Protein AF-A0AAU5WS22-F1 (afdb_monomer_lite)

Foldseek 3Di:
DCVVVVVQVVLQVVVCVVCVQWDWDDDPVFQWTWTDHVPDTDDIDSGSVVVSVVVVVVVVVD

Secondary structure (DSSP, 8-state):
-HHHHHHHHHHHHHHHHH-TTSEEEEETTTTEEEEEETTEEEEEESSHHHHHHHHHHHHTT-

Sequence (62 aa):
MDGQISDQAAYLAGLRKEFPEFGIVADFRRPIWMAVWGDRLLLKASDGLTLRERLVEVSRAL

Structure (mmCIF, N/CA/C/O backbone):
data_AF-A0AAU5WS22-F1
#
_entry.id   AF-A0AAU5WS22-F1
#
loop_
_atom_site.group_PDB
_atom_site.id
_atom_site.type_symbol
_atom_site.label_atom_id
_atom_site.label_alt_id
_atom_site.label_comp_id
_atom_site.label_asym_id
_a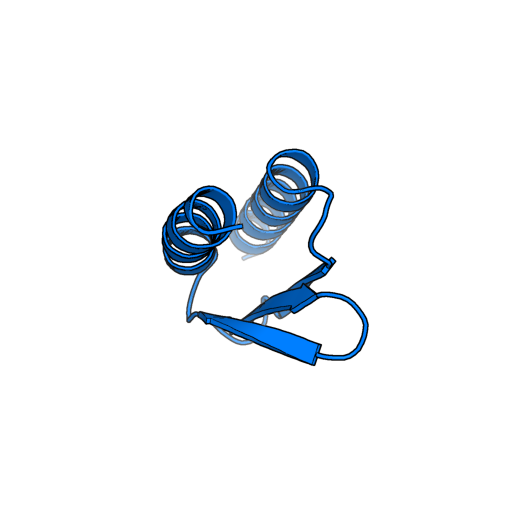tom_site.label_entity_id
_atom_site.label_seq_id
_atom_site.pdbx_PDB_ins_code
_atom_site.Cartn_x
_atom_site.Cartn_y
_atom_site.Cartn_z
_atom_site.occupancy
_atom_site.B_iso_or_equiv
_atom_site.auth_seq_id
_atom_site.auth_comp_id
_atom_site.auth_asym_id
_atom_site.auth_atom_id
_atom_site.pdbx_PDB_model_num
ATOM 1 N N . MET A 1 1 ? 16.406 -7.349 -16.788 1.00 59.22 1 MET A N 1
ATOM 2 C CA . MET A 1 1 ? 15.495 -6.311 -16.237 1.00 59.22 1 MET A CA 1
ATOM 3 C C . MET A 1 1 ? 14.898 -6.774 -14.900 1.00 59.22 1 MET A C 1
ATOM 5 O O . MET A 1 1 ? 13.883 -6.254 -14.463 1.00 59.22 1 MET A O 1
ATOM 9 N N . ASP A 1 2 ? 15.539 -7.725 -14.217 1.00 62.22 2 ASP A N 1
ATOM 10 C CA . ASP A 1 2 ? 14.926 -8.480 -13.114 1.00 62.22 2 ASP A CA 1
ATOM 11 C C . ASP A 1 2 ? 15.129 -7.827 -11.738 1.00 62.22 2 ASP A C 1
ATOM 13 O O . ASP A 1 2 ? 14.395 -8.118 -10.797 1.00 62.22 2 ASP A O 1
ATOM 17 N N . GLY A 1 3 ? 16.072 -6.881 -11.636 1.00 70.56 3 GLY A N 1
ATOM 18 C CA . GLY A 1 3 ? 16.346 -6.133 -10.403 1.00 70.56 3 GLY A CA 1
ATOM 19 C C . GLY A 1 3 ? 15.160 -5.286 -9.934 1.00 70.56 3 GLY A C 1
ATOM 20 O O . GLY A 1 3 ? 14.776 -5.366 -8.776 1.00 70.56 3 GLY A O 1
ATOM 21 N N . GLN A 1 4 ? 14.490 -4.572 -10.846 1.00 74.00 4 GLN A N 1
ATOM 22 C CA . GLN A 1 4 ? 13.367 -3.694 -10.491 1.00 74.00 4 GLN A CA 1
ATOM 23 C C . GLN A 1 4 ? 12.165 -4.465 -9.921 1.00 74.00 4 GLN A C 1
ATOM 25 O O . GLN A 1 4 ? 11.510 -3.989 -8.998 1.00 74.00 4 GLN A O 1
ATOM 30 N N . ILE A 1 5 ? 11.878 -5.663 -10.442 1.00 76.88 5 ILE A N 1
ATOM 31 C CA . ILE A 1 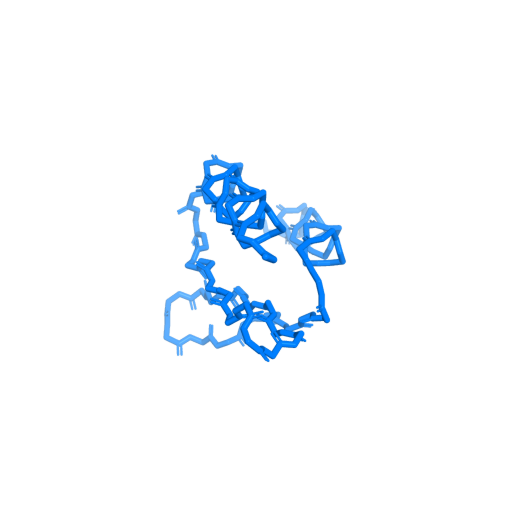5 ? 10.787 -6.507 -9.930 1.00 76.88 5 ILE A CA 1
ATOM 32 C C . ILE A 1 5 ? 11.142 -7.040 -8.536 1.00 76.88 5 ILE A C 1
ATOM 34 O O . ILE A 1 5 ? 10.282 -7.064 -7.657 1.00 76.88 5 ILE A O 1
ATOM 38 N N . SER A 1 6 ? 12.403 -7.427 -8.317 1.00 82.50 6 SER A N 1
ATOM 39 C CA . SER A 1 6 ? 12.889 -7.845 -6.997 1.00 82.50 6 SER A CA 1
ATOM 40 C C . SER A 1 6 ? 12.761 -6.717 -5.968 1.00 82.50 6 SER A C 1
ATOM 42 O O . SER A 1 6 ? 12.253 -6.943 -4.868 1.00 82.50 6 SER A O 1
ATOM 44 N N . ASP A 1 7 ? 13.135 -5.492 -6.340 1.00 88.50 7 ASP A N 1
ATOM 45 C CA . ASP A 1 7 ? 13.041 -4.319 -5.464 1.00 88.50 7 ASP A CA 1
ATOM 46 C C . ASP A 1 7 ? 11.581 -3.979 -5.129 1.00 88.50 7 ASP A C 1
ATOM 48 O O . ASP A 1 7 ? 11.238 -3.728 -3.972 1.00 88.50 7 ASP A O 1
ATOM 52 N N . GLN A 1 8 ? 10.683 -4.045 -6.116 1.00 90.69 8 GLN A N 1
ATOM 53 C CA . GLN A 1 8 ? 9.249 -3.833 -5.905 1.00 90.69 8 GLN A CA 1
ATOM 54 C C . GLN A 1 8 ? 8.615 -4.926 -5.032 1.00 90.69 8 GLN A C 1
ATOM 56 O O . GLN A 1 8 ? 7.776 -4.623 -4.181 1.00 90.69 8 GLN A O 1
ATOM 61 N N . ALA A 1 9 ? 9.030 -6.186 -5.185 1.00 92.00 9 ALA A N 1
ATOM 62 C CA . ALA A 1 9 ? 8.569 -7.285 -4.341 1.00 92.00 9 ALA A CA 1
ATOM 63 C C . ALA A 1 9 ? 9.037 -7.124 -2.885 1.00 92.00 9 ALA A C 1
ATOM 65 O O . ALA A 1 9 ? 8.244 -7.318 -1.958 1.00 92.00 9 ALA A O 1
ATOM 66 N N . ALA A 1 10 ? 10.293 -6.719 -2.677 1.00 94.44 10 ALA A N 1
ATOM 67 C CA . ALA A 1 10 ? 10.823 -6.414 -1.351 1.00 94.44 10 ALA A CA 1
ATOM 68 C C . ALA A 1 10 ? 10.070 -5.239 -0.707 1.00 94.44 10 ALA A C 1
ATOM 70 O O . ALA A 1 10 ? 9.683 -5.313 0.462 1.00 94.44 10 ALA A O 1
ATOM 71 N N . TYR A 1 11 ? 9.784 -4.194 -1.486 1.00 95.25 11 TYR A N 1
ATOM 72 C CA . TYR A 1 11 ? 9.010 -3.047 -1.022 1.00 95.25 11 TYR A CA 1
ATOM 73 C C . TYR A 1 11 ? 7.577 -3.436 -0.632 1.00 95.25 11 TYR A C 1
ATOM 75 O O . TYR A 1 11 ? 7.108 -3.076 0.447 1.00 95.25 11 TYR A O 1
ATOM 83 N N . LEU A 1 12 ? 6.900 -4.252 -1.449 1.00 96.19 12 LEU A N 1
ATOM 84 C CA . LEU A 1 12 ? 5.575 -4.793 -1.133 1.00 96.19 12 LEU A CA 1
ATOM 85 C C . LEU A 1 12 ? 5.578 -5.593 0.179 1.00 96.19 12 LEU A C 1
ATOM 87 O O . LEU A 1 12 ? 4.654 -5.467 0.983 1.00 96.19 12 LEU A O 1
ATOM 91 N N . ALA A 1 13 ? 6.610 -6.407 0.415 1.00 96.81 13 ALA A N 1
ATOM 92 C CA . ALA A 1 13 ? 6.758 -7.135 1.673 1.00 96.81 13 ALA A CA 1
ATOM 93 C C . ALA A 1 13 ? 6.960 -6.191 2.871 1.00 96.81 13 ALA A C 1
ATOM 95 O O . ALA A 1 13 ? 6.439 -6.465 3.950 1.00 96.81 13 ALA A O 1
ATOM 96 N N . GLY A 1 14 ? 7.676 -5.078 2.681 1.00 97.44 14 GLY A N 1
ATOM 97 C CA . GLY A 1 14 ? 7.811 -4.013 3.675 1.00 97.44 14 GLY A CA 1
ATOM 98 C C . GLY A 1 14 ? 6.468 -3.380 4.033 1.00 97.44 14 GLY A C 1
ATOM 99 O O . GLY A 1 14 ? 6.116 -3.335 5.208 1.00 97.44 14 GLY A O 1
ATOM 100 N N . LEU A 1 15 ? 5.671 -2.998 3.031 1.00 96.94 15 LEU A N 1
ATOM 101 C CA . LEU A 1 15 ? 4.350 -2.401 3.260 1.00 96.94 15 LEU A CA 1
ATOM 102 C C . LEU A 1 15 ? 3.407 -3.332 4.025 1.00 96.94 15 LEU A C 1
ATOM 104 O O . LEU A 1 15 ? 2.719 -2.896 4.939 1.00 96.94 15 LEU A O 1
ATOM 108 N N . ARG A 1 16 ? 3.399 -4.629 3.700 1.00 97.19 16 ARG A N 1
ATOM 109 C CA . ARG A 1 16 ? 2.575 -5.618 4.419 1.00 97.19 16 ARG A CA 1
ATOM 110 C C . ARG A 1 16 ? 2.974 -5.780 5.887 1.00 97.19 16 ARG A C 1
ATOM 112 O O . ARG A 1 16 ? 2.142 -6.172 6.695 1.00 97.19 16 ARG A O 1
ATOM 119 N N . LYS A 1 17 ? 4.242 -5.526 6.226 1.00 97.38 17 LYS A N 1
ATOM 120 C CA . LYS A 1 17 ? 4.712 -5.509 7.619 1.00 97.38 17 LYS A CA 1
ATOM 121 C C . LYS A 1 17 ? 4.361 -4.200 8.320 1.00 97.38 17 LYS A C 1
ATOM 123 O O . LYS A 1 17 ? 4.088 -4.228 9.512 1.00 97.38 17 LYS A O 1
ATOM 128 N N . GLU A 1 18 ? 4.413 -3.082 7.598 1.00 97.31 18 GLU A N 1
ATOM 129 C CA . GLU A 1 18 ? 4.096 -1.752 8.130 1.00 97.31 18 GLU A CA 1
ATOM 130 C C . GLU A 1 18 ? 2.600 -1.602 8.437 1.00 97.31 18 GLU A C 1
ATOM 132 O O . GLU A 1 18 ? 2.262 -1.001 9.450 1.00 97.31 18 GLU A O 1
ATOM 137 N N . PHE A 1 19 ? 1.724 -2.198 7.618 1.00 95.38 19 PHE A N 1
ATOM 138 C CA . PHE A 1 19 ? 0.270 -2.122 7.789 1.00 95.38 19 PHE A CA 1
ATOM 139 C C . PHE A 1 19 ? -0.394 -3.514 7.750 1.00 95.38 19 PHE A C 1
ATOM 141 O O . PHE A 1 19 ? -0.986 -3.897 6.733 1.00 95.38 19 PHE A O 1
ATOM 148 N N . PRO A 1 20 ? -0.269 -4.315 8.824 1.00 94.81 20 PRO A N 1
ATOM 149 C CA . PRO A 1 20 ? -0.779 -5.688 8.864 1.00 94.81 20 PRO A CA 1
ATOM 150 C C . PRO A 1 20 ? -2.313 -5.800 8.777 1.00 94.81 20 PRO A C 1
ATOM 152 O O . PRO A 1 20 ? -2.828 -6.872 8.461 1.00 94.81 20 PRO A O 1
ATOM 155 N N . GLU A 1 21 ? -3.051 -4.724 9.045 1.00 92.38 21 GLU A N 1
ATOM 156 C CA . GLU A 1 21 ? -4.513 -4.657 8.973 1.00 92.38 21 GLU A CA 1
ATOM 157 C C . GLU A 1 21 ? -5.070 -4.612 7.538 1.00 92.38 21 GLU A C 1
ATOM 159 O O . GLU A 1 21 ? -6.252 -4.902 7.325 1.00 92.38 21 GLU A O 1
ATOM 164 N N . PHE A 1 22 ? -4.229 -4.291 6.546 1.00 94.62 22 PHE A N 1
ATOM 165 C CA . PHE A 1 22 ? -4.628 -4.215 5.142 1.00 94.62 22 PHE A CA 1
ATOM 166 C C . PHE A 1 22 ? -4.059 -5.369 4.319 1.00 94.62 22 PHE A C 1
ATOM 168 O O . PHE A 1 22 ? -2.884 -5.732 4.398 1.00 94.62 22 PHE A O 1
ATOM 175 N N . GLY A 1 23 ? -4.878 -5.893 3.409 1.00 95.62 23 GLY A N 1
ATOM 176 C CA . GLY A 1 23 ? -4.372 -6.722 2.324 1.00 95.62 23 GLY A CA 1
ATOM 177 C C . GLY A 1 23 ? -3.731 -5.829 1.265 1.00 95.62 23 GLY A C 1
ATOM 178 O O . GLY A 1 23 ? -4.419 -5.046 0.621 1.00 95.62 23 GLY A O 1
ATOM 179 N N . ILE A 1 24 ? -2.420 -5.936 1.054 1.00 96.88 24 ILE A N 1
ATOM 180 C CA . ILE A 1 24 ? -1.717 -5.122 0.050 1.00 96.88 24 ILE A CA 1
ATOM 181 C C . ILE A 1 24 ? -1.326 -5.996 -1.138 1.00 96.88 24 ILE A C 1
ATOM 183 O O . ILE A 1 24 ? -0.678 -7.038 -0.977 1.00 96.88 24 ILE A O 1
ATOM 187 N N . VAL A 1 25 ? -1.709 -5.573 -2.341 1.00 94.38 25 VAL A N 1
AT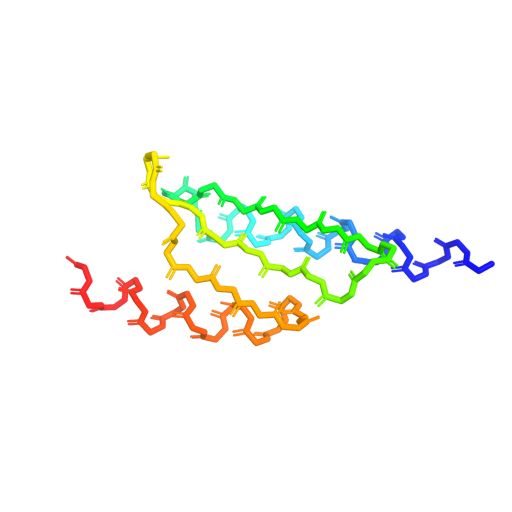OM 188 C CA . VAL A 1 25 ? -1.466 -6.280 -3.604 1.00 94.38 25 VAL A CA 1
ATOM 189 C C . VAL A 1 25 ? -0.824 -5.324 -4.600 1.00 94.38 25 VAL A C 1
ATOM 191 O O . VAL A 1 25 ? -1.226 -4.168 -4.710 1.00 94.38 25 VAL A O 1
ATOM 194 N N . ALA A 1 26 ? 0.151 -5.820 -5.356 1.00 94.19 26 ALA A N 1
ATOM 195 C CA . ALA A 1 26 ? 0.718 -5.108 -6.487 1.00 94.19 26 ALA A CA 1
ATOM 196 C C . ALA A 1 26 ? 0.790 -6.039 -7.699 1.00 94.19 26 ALA A C 1
ATOM 198 O O . ALA A 1 26 ? 1.132 -7.216 -7.571 1.00 94.19 26 ALA A O 1
ATOM 199 N N . ASP A 1 27 ? 0.459 -5.501 -8.865 1.00 91.25 27 ASP A N 1
ATOM 200 C CA . ASP A 1 27 ? 0.882 -6.062 -10.144 1.00 91.25 27 ASP A CA 1
ATOM 201 C C . ASP A 1 27 ? 2.149 -5.292 -10.525 1.00 91.25 27 ASP A C 1
ATOM 203 O O . ASP A 1 27 ? 2.136 -4.073 -10.474 1.00 91.25 27 ASP A O 1
ATOM 207 N N . PHE A 1 28 ? 3.256 -5.965 -10.838 1.00 84.38 28 PHE A N 1
ATOM 208 C CA . PHE A 1 28 ? 4.507 -5.297 -11.234 1.00 84.38 28 PHE A CA 1
ATOM 209 C C . PHE A 1 28 ? 4.652 -5.176 -12.754 1.00 84.38 28 PHE A C 1
ATOM 211 O O . PHE A 1 28 ? 5.505 -4.445 -13.250 1.00 84.38 28 PHE A O 1
ATOM 218 N N . ARG A 1 29 ? 3.806 -5.879 -13.518 1.00 86.19 29 ARG A N 1
ATOM 219 C CA . ARG A 1 29 ? 3.741 -5.757 -14.982 1.00 86.19 29 ARG A CA 1
ATOM 220 C C . ARG A 1 29 ? 2.904 -4.554 -15.407 1.00 86.19 29 ARG A C 1
ATOM 222 O O . ARG A 1 29 ? 2.961 -4.138 -16.561 1.00 86.19 29 ARG A O 1
ATOM 229 N N . ARG A 1 30 ? 2.106 -4.013 -14.487 1.00 83.88 30 ARG A N 1
ATOM 230 C CA . ARG A 1 30 ? 1.283 -2.810 -14.642 1.00 83.88 30 ARG A CA 1
ATOM 231 C C . ARG A 1 30 ? 1.604 -1.879 -13.474 1.00 83.88 30 ARG A C 1
ATOM 233 O O . ARG A 1 30 ? 1.888 -2.384 -12.408 1.00 83.88 30 ARG A O 1
ATOM 240 N N . PRO A 1 31 ? 1.546 -0.550 -13.593 1.00 83.12 31 PRO A N 1
ATOM 241 C CA . PRO A 1 31 ? 1.758 0.337 -12.447 1.00 83.12 31 PRO A CA 1
ATOM 242 C C . PRO A 1 31 ? 0.510 0.334 -11.544 1.00 83.12 31 PRO A C 1
ATOM 244 O O . PRO A 1 31 ? -0.262 1.290 -11.533 1.00 83.12 31 PRO A O 1
ATOM 247 N N . ILE A 1 32 ? 0.224 -0.791 -10.879 1.00 90.69 32 ILE A N 1
ATOM 248 C CA . ILE A 1 32 ? -0.973 -0.970 -10.051 1.00 90.69 32 ILE A CA 1
ATOM 249 C C . ILE A 1 32 ? -0.571 -1.474 -8.673 1.00 90.69 32 ILE A C 1
ATOM 251 O O . ILE A 1 32 ? -0.109 -2.602 -8.514 1.00 90.69 32 ILE A O 1
ATOM 255 N N . TRP A 1 33 ? -0.859 -0.646 -7.676 1.00 96.88 33 TRP A N 1
ATOM 256 C CA . TRP A 1 33 ? -0.716 -0.944 -6.259 1.00 96.88 33 TRP A CA 1
ATOM 257 C C . TRP A 1 33 ? -2.057 -0.706 -5.575 1.00 96.88 33 TRP A C 1
ATOM 259 O O . TRP A 1 33 ? -2.727 0.291 -5.846 1.00 96.88 33 TRP A O 1
ATOM 269 N N . MET A 1 34 ? -2.492 -1.639 -4.735 1.00 97.00 34 MET A N 1
ATOM 270 C CA . MET A 1 34 ? -3.818 -1.616 -4.123 1.00 97.00 34 MET A CA 1
ATOM 271 C C . MET A 1 34 ? -3.762 -2.068 -2.670 1.00 97.00 34 MET A C 1
ATOM 273 O O . MET A 1 34 ? -3.026 -2.995 -2.331 1.00 97.00 34 MET A O 1
ATOM 277 N N . ALA A 1 35 ? -4.593 -1.444 -1.839 1.00 97.00 35 ALA A N 1
ATOM 278 C CA . ALA A 1 35 ? -4.880 -1.896 -0.487 1.00 97.00 35 ALA A CA 1
ATOM 279 C C . ALA A 1 35 ? -6.361 -2.267 -0.372 1.00 97.00 35 ALA A C 1
ATOM 281 O O . ALA A 1 35 ? -7.238 -1.528 -0.832 1.00 97.00 35 ALA A O 1
ATOM 282 N N . VAL A 1 36 ? -6.626 -3.415 0.239 1.00 94.88 36 VAL A N 1
ATOM 283 C CA . VAL A 1 36 ? -7.959 -3.917 0.561 1.00 94.88 36 VAL A CA 1
ATOM 284 C C . VAL A 1 36 ? -8.141 -3.979 2.071 1.00 94.88 36 VAL A C 1
ATOM 286 O O . VAL A 1 36 ? -7.197 -4.267 2.808 1.00 94.88 36 VAL A O 1
ATOM 289 N N . TRP A 1 37 ? -9.367 -3.739 2.523 1.00 91.44 37 TRP A N 1
ATOM 290 C CA . TRP A 1 37 ? -9.772 -3.948 3.907 1.00 91.44 37 TRP A CA 1
ATOM 291 C C . TRP A 1 37 ? -11.013 -4.837 3.923 1.00 91.44 37 TRP A C 1
ATOM 293 O O . TRP A 1 37 ? -12.062 -4.464 3.394 1.00 91.44 37 TRP A O 1
ATOM 303 N N . GLY A 1 38 ? -10.867 -6.051 4.459 1.00 87.75 38 GLY A N 1
ATOM 304 C CA . GLY A 1 38 ? -11.883 -7.092 4.313 1.00 87.75 38 GLY A CA 1
ATOM 305 C C . GLY A 1 38 ? -12.128 -7.432 2.839 1.00 87.75 38 GLY A C 1
ATOM 306 O O . GLY A 1 38 ? -11.203 -7.805 2.120 1.00 87.75 38 GLY A O 1
ATOM 307 N N . ASP A 1 39 ? -13.373 -7.287 2.392 1.00 88.75 39 ASP A N 1
ATOM 308 C CA . ASP A 1 39 ? -13.830 -7.554 1.024 1.00 88.75 39 ASP A CA 1
ATOM 309 C C . ASP A 1 39 ? -13.828 -6.311 0.114 1.00 88.75 39 ASP A C 1
ATOM 311 O O . ASP A 1 39 ? -14.212 -6.394 -1.056 1.00 88.75 39 ASP A O 1
ATOM 315 N N . ARG A 1 40 ? -13.386 -5.150 0.619 1.00 89.50 40 ARG A N 1
ATOM 316 C CA . ARG A 1 40 ? -13.458 -3.875 -0.107 1.00 89.50 40 ARG A CA 1
ATOM 317 C C . ARG A 1 40 ? -12.095 -3.390 -0.574 1.00 89.50 40 ARG A C 1
ATOM 319 O O . ARG A 1 40 ? -11.126 -3.369 0.184 1.00 89.50 40 ARG A O 1
ATOM 326 N N . LEU A 1 41 ? -12.053 -2.905 -1.815 1.00 92.38 41 LEU A N 1
ATOM 327 C CA . LEU A 1 41 ? -10.946 -2.085 -2.299 1.00 92.38 41 LEU A CA 1
ATOM 328 C C . LEU A 1 41 ? -10.989 -0.728 -1.594 1.00 92.38 41 LEU A C 1
ATOM 330 O O . LEU A 1 41 ? -11.963 0.008 -1.735 1.00 92.38 41 LEU A O 1
ATOM 334 N N . LEU A 1 42 ? -9.925 -0.408 -0.863 1.00 92.69 42 LEU A N 1
ATOM 335 C CA . LEU A 1 42 ? -9.818 0.832 -0.103 1.00 92.69 42 LEU A CA 1
ATOM 336 C C . LEU A 1 42 ? -9.065 1.898 -0.900 1.00 92.69 42 LEU A C 1
ATOM 338 O O . LEU A 1 42 ? -9.546 3.014 -1.069 1.00 92.69 42 LEU A O 1
ATOM 342 N N . LEU A 1 43 ? -7.890 1.538 -1.425 1.00 94.38 43 LEU A N 1
ATOM 343 C CA . LEU A 1 43 ? -7.000 2.452 -2.137 1.00 94.38 43 LEU A CA 1
ATOM 344 C C . LEU A 1 43 ? -6.422 1.795 -3.389 1.00 94.38 43 LEU A C 1
ATOM 346 O O . LEU A 1 43 ? -6.104 0.606 -3.399 1.00 94.38 43 LEU A O 1
ATOM 350 N N . LYS A 1 44 ? -6.216 2.611 -4.425 1.00 95.12 44 LYS A N 1
ATOM 351 C CA . LYS A 1 44 ? -5.418 2.283 -5.609 1.00 95.12 44 LYS A CA 1
ATOM 352 C C . LYS A 1 44 ? -4.409 3.400 -5.869 1.00 95.12 44 LYS A C 1
ATOM 354 O O . LYS A 1 44 ? -4.741 4.578 -5.725 1.00 95.12 44 LYS A O 1
ATOM 359 N N . ALA A 1 45 ? -3.205 3.023 -6.274 1.00 95.44 45 ALA A N 1
ATOM 360 C CA . ALA A 1 45 ? -2.106 3.916 -6.609 1.00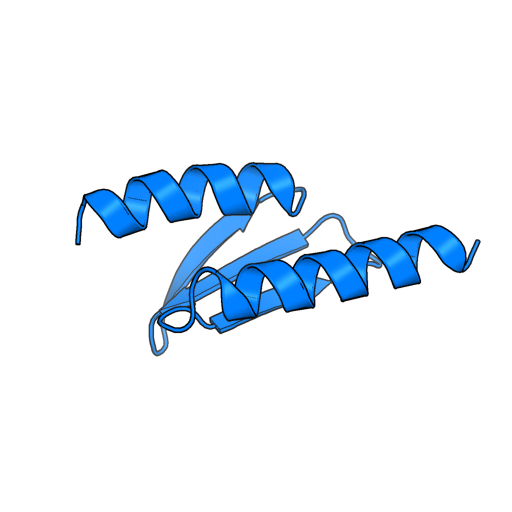 95.44 45 ALA A CA 1
ATOM 361 C C . ALA A 1 45 ? -1.311 3.387 -7.816 1.00 95.44 45 ALA A C 1
ATOM 363 O O . ALA A 1 45 ? -1.404 2.207 -8.170 1.00 95.44 45 ALA A O 1
ATOM 364 N N . SER A 1 46 ? -0.543 4.277 -8.447 1.00 92.81 46 SER A N 1
ATOM 365 C CA . SER A 1 46 ? 0.371 3.959 -9.555 1.00 92.81 46 SER A CA 1
ATOM 366 C C . SER A 1 46 ? 1.636 3.229 -9.101 1.00 92.81 46 SER A C 1
ATOM 368 O O . SER A 1 46 ? 2.238 2.480 -9.867 1.00 92.81 46 SER A O 1
ATOM 370 N N . ASP A 1 47 ? 2.036 3.436 -7.851 1.00 93.19 47 ASP A N 1
ATOM 371 C CA . ASP A 1 47 ? 3.285 2.957 -7.274 1.00 93.19 47 ASP A CA 1
ATOM 372 C C . ASP A 1 47 ? 3.135 2.736 -5.762 1.00 93.19 47 ASP A C 1
ATOM 374 O O . ASP A 1 47 ? 2.163 3.167 -5.131 1.00 93.19 47 ASP A O 1
ATOM 378 N N . GLY A 1 48 ? 4.108 2.029 -5.184 1.00 94.06 48 GLY A N 1
ATOM 379 C CA . GLY A 1 48 ? 4.093 1.671 -3.771 1.00 94.06 48 GLY A CA 1
ATOM 380 C C . GLY A 1 48 ? 4.267 2.863 -2.833 1.00 94.06 48 GLY A C 1
ATOM 381 O O . GLY A 1 48 ? 3.699 2.845 -1.743 1.00 94.06 48 GLY A O 1
ATOM 382 N N . LEU A 1 49 ? 5.006 3.900 -3.243 1.00 95.50 49 LEU A N 1
ATOM 383 C CA . LEU A 1 49 ? 5.241 5.079 -2.408 1.00 95.50 49 LEU A CA 1
ATOM 384 C C . LEU A 1 49 ? 3.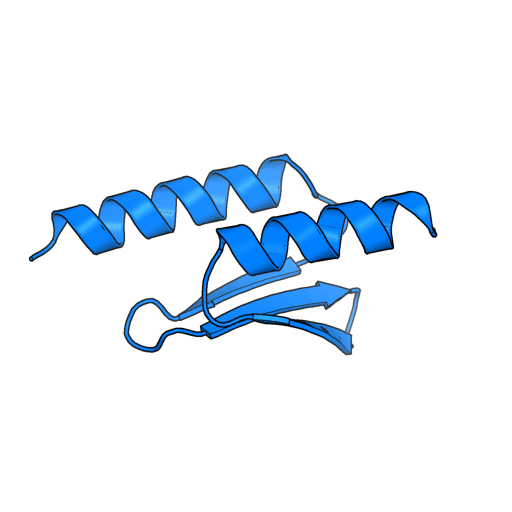941 5.866 -2.213 1.00 95.50 49 LEU A C 1
ATOM 386 O O . LEU A 1 49 ? 3.536 6.116 -1.081 1.00 95.50 49 LEU A O 1
ATOM 390 N N . THR A 1 50 ? 3.237 6.146 -3.308 1.00 96.06 50 THR A N 1
ATOM 391 C CA . THR A 1 50 ? 1.925 6.802 -3.287 1.00 96.06 50 THR A CA 1
ATOM 392 C C . THR A 1 50 ? 0.908 5.980 -2.490 1.00 96.06 50 THR A C 1
ATOM 394 O O . THR A 1 50 ? 0.076 6.539 -1.774 1.00 96.06 50 THR A O 1
ATOM 397 N N . LEU A 1 51 ? 0.953 4.642 -2.584 1.00 96.94 51 LEU A N 1
ATOM 398 C CA . LEU A 1 51 ? 0.084 3.793 -1.765 1.00 96.94 51 LEU A CA 1
ATOM 399 C C . LEU A 1 51 ? 0.397 3.949 -0.271 1.00 96.94 51 LEU A C 1
ATOM 401 O O . LEU A 1 51 ? -0.528 4.077 0.527 1.00 96.94 51 LEU A O 1
ATOM 405 N N . ARG A 1 52 ? 1.682 3.956 0.100 1.00 97.19 52 ARG A N 1
ATOM 406 C CA . ARG A 1 52 ? 2.134 4.109 1.487 1.00 97.19 52 ARG A CA 1
ATOM 407 C C . ARG A 1 52 ? 1.678 5.426 2.098 1.00 97.19 52 ARG A C 1
ATOM 409 O O . ARG A 1 52 ? 1.145 5.421 3.200 1.00 97.19 52 ARG A O 1
ATOM 416 N N . GLU A 1 53 ? 1.871 6.537 1.392 1.00 96.75 53 GLU A N 1
ATOM 417 C CA . GLU A 1 53 ? 1.465 7.865 1.869 1.00 96.75 53 GLU A CA 1
ATOM 418 C C . GLU A 1 53 ? -0.033 7.899 2.191 1.00 96.75 53 GLU A C 1
ATOM 420 O O . GLU A 1 53 ? -0.426 8.295 3.286 1.00 96.75 53 GLU A O 1
ATOM 425 N N . ARG A 1 54 ? -0.861 7.358 1.291 1.00 95.56 54 ARG A N 1
ATOM 426 C CA . ARG A 1 54 ? -2.311 7.258 1.502 1.00 95.56 54 ARG A CA 1
ATOM 427 C C . ARG A 1 54 ? -2.687 6.299 2.632 1.00 95.56 54 ARG A C 1
ATOM 429 O O . ARG A 1 54 ? -3.639 6.562 3.358 1.00 95.56 54 ARG A O 1
ATOM 436 N N . LEU A 1 55 ? -1.960 5.194 2.800 1.00 95.50 55 LEU A N 1
ATOM 437 C CA . LEU A 1 55 ? -2.180 4.264 3.913 1.00 95.50 55 LEU A CA 1
ATOM 438 C C . LEU A 1 55 ? -1.889 4.913 5.269 1.00 95.50 55 LEU A C 1
ATOM 440 O O . LEU A 1 55 ? -2.654 4.697 6.201 1.00 95.50 55 LEU A O 1
ATOM 444 N N . VAL A 1 56 ? -0.847 5.745 5.371 1.00 95.62 56 VAL A N 1
ATOM 445 C CA . VAL A 1 56 ? -0.553 6.520 6.590 1.00 95.62 56 VAL A CA 1
ATOM 446 C C . VAL A 1 56 ? -1.678 7.503 6.915 1.00 95.62 56 VAL A C 1
ATOM 448 O O . VAL A 1 56 ? -2.023 7.680 8.080 1.00 95.62 56 VAL A O 1
ATOM 451 N N . GLU A 1 57 ? -2.247 8.165 5.908 1.00 94.06 57 GLU A N 1
ATOM 452 C CA . GLU A 1 57 ? -3.380 9.075 6.114 1.00 94.06 57 GLU A CA 1
ATOM 453 C C . GLU A 1 57 ? -4.617 8.327 6.616 1.00 94.06 57 GLU A C 1
ATOM 455 O O . GLU A 1 57 ? -5.254 8.764 7.574 1.00 94.06 57 GLU A O 1
ATOM 460 N N . VAL A 1 58 ? -4.927 7.178 6.009 1.00 90.56 58 VAL A N 1
ATOM 461 C CA . VAL A 1 58 ? -6.077 6.358 6.402 1.00 90.56 58 VAL A CA 1
ATOM 462 C C . VAL A 1 58 ? -5.886 5.744 7.787 1.00 90.56 58 VAL A C 1
ATOM 464 O O . VAL A 1 58 ? -6.810 5.800 8.590 1.00 90.56 58 VAL A O 1
ATOM 467 N N . SER A 1 59 ? -4.706 5.207 8.109 1.00 87.69 59 SER A N 1
ATOM 468 C CA . SER A 1 59 ? -4.459 4.567 9.409 1.00 87.69 59 SER A CA 1
ATOM 469 C C . SER A 1 59 ? -4.515 5.544 10.583 1.00 87.69 59 SER A C 1
ATOM 471 O O . SER A 1 59 ? -4.840 5.143 11.692 1.00 87.69 59 SER A O 1
ATOM 473 N N . ARG A 1 60 ? -4.251 6.836 10.349 1.00 89.31 60 ARG A N 1
ATOM 474 C CA . ARG A 1 60 ? -4.441 7.903 11.347 1.00 89.31 60 ARG A CA 1
ATOM 475 C C . ARG A 1 60 ? -5.904 8.285 11.570 1.00 89.31 60 ARG A C 1
ATOM 477 O O . ARG A 1 60 ? -6.196 8.951 12.559 1.00 89.31 60 ARG A O 1
ATOM 484 N N . ALA A 1 61 ? -6.779 7.961 10.623 1.00 81.75 61 ALA A N 1
ATOM 485 C CA . ALA A 1 61 ? -8.197 8.306 10.659 1.00 81.75 61 ALA A CA 1
ATOM 486 C C . ALA A 1 61 ? -9.090 7.162 11.175 1.00 81.75 61 ALA A C 1
ATOM 488 O O . ALA A 1 61 ? -10.283 7.391 11.389 1.00 81.75 61 ALA A O 1
ATOM 489 N N . LEU A 1 62 ? -8.530 5.958 11.337 1.00 73.44 62 LEU A N 1
ATOM 490 C CA . LEU A 1 62 ? 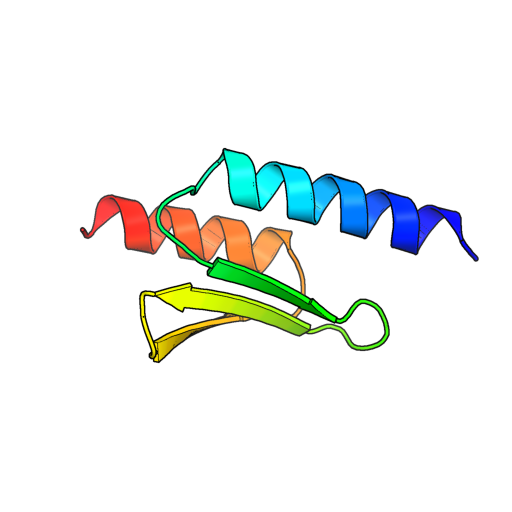-9.159 4.792 11.967 1.00 73.44 62 LEU A CA 1
ATOM 491 C C . LEU A 1 62 ? -8.976 4.826 13.489 1.00 73.44 62 LEU A C 1
ATOM 493 O O . LEU A 1 62 ? -9.920 4.381 14.180 1.00 73.44 62 LEU A O 1
#

pLDDT: mean 90.69, std 8.28, range [59.22, 97.44]

Radius of gyration: 11.39 Å; chains: 1; bounding box: 30×18×28 Å